Protein AF-A0A399YMW3-F1 (afdb_monomer)

Solvent-accessible surface area (backbone atoms only — not comparable to full-atom values): 4317 Å² total; per-residue (Å²): 119,50,74,36,89,98,42,47,29,41,79,52,98,84,28,35,31,28,72,84,60,50,78,94,81,53,69,68,50,77,37,48,59,89,35,72,66,40,53,55,48,38,69,77,37,62,78,49,53,49,53,54,67,75,44,80,27,29,36,44,62,57,98,89,43,36,36,27,37,34,69,78,131

Foldseek 3Di:
DDDFPPFDWDQDPNATETPPDDPVPADADEDEPPDPVVVVVCVVPVSCVRQCVVDQWYWDADPNHIYIYDYDD

Structure (mmCIF, N/CA/C/O backbone):
data_AF-A0A399YMW3-F1
#
_entry.id   AF-A0A399YMW3-F1
#
loop_
_atom_site.group_PDB
_atom_site.id
_atom_site.type_symbol
_atom_site.label_atom_id
_atom_site.label_alt_id
_atom_site.label_comp_id
_atom_site.label_asym_id
_atom_site.label_entity_id
_atom_site.label_seq_id
_atom_site.pdbx_PDB_ins_code
_atom_site.Cartn_x
_atom_site.Cartn_y
_atom_site.Cartn_z
_atom_site.occupancy
_atom_site.B_iso_or_equiv
_atom_site.auth_seq_id
_atom_site.auth_comp_id
_atom_site.auth_asym_id
_atom_site.auth_atom_id
_atom_site.pdbx_PDB_model_num
ATOM 1 N N . MET A 1 1 ? 5.300 -16.037 -0.723 1.00 93.50 1 MET A N 1
ATOM 2 C CA . MET A 1 1 ? 4.499 -15.235 -1.673 1.00 93.50 1 MET A CA 1
ATOM 3 C C . MET A 1 1 ? 3.029 -15.487 -1.382 1.00 93.50 1 MET A C 1
ATOM 5 O O . MET A 1 1 ? 2.702 -16.607 -1.006 1.00 93.50 1 MET A O 1
ATOM 9 N N . LYS A 1 2 ? 2.171 -14.474 -1.502 1.00 97.69 2 LYS A N 1
ATOM 10 C CA . LYS A 1 2 ? 0.710 -14.592 -1.367 1.00 97.69 2 LYS A CA 1
ATOM 11 C C . LYS A 1 2 ? 0.045 -14.004 -2.610 1.00 97.69 2 LYS A C 1
ATOM 13 O O . LYS A 1 2 ? 0.613 -13.104 -3.217 1.00 97.69 2 LYS A O 1
ATOM 18 N N . HIS A 1 3 ? -1.140 -14.487 -2.955 1.00 98.00 3 HIS A N 1
ATOM 19 C CA . HIS A 1 3 ? -1.959 -13.913 -4.020 1.00 98.00 3 HIS A CA 1
ATOM 20 C C . HIS A 1 3 ? -3.253 -13.381 -3.418 1.00 98.00 3 HIS A C 1
ATOM 22 O O . HIS A 1 3 ? -3.823 -14.020 -2.534 1.00 98.00 3 HIS A O 1
ATOM 28 N N . ALA A 1 4 ? -3.705 -12.224 -3.890 1.00 98.06 4 ALA A N 1
ATOM 29 C CA . ALA A 1 4 ? -4.998 -11.675 -3.515 1.00 98.06 4 ALA A CA 1
ATOM 30 C C . ALA A 1 4 ? -5.604 -10.946 -4.714 1.00 98.06 4 ALA A C 1
ATOM 32 O O . ALA A 1 4 ? -5.116 -9.901 -5.139 1.00 98.06 4 ALA A O 1
ATOM 33 N N . GLY A 1 5 ? -6.666 -11.524 -5.277 1.00 96.25 5 GLY A N 1
ATOM 34 C CA . GLY A 1 5 ? -7.211 -11.084 -6.557 1.00 96.25 5 GLY A CA 1
ATOM 35 C C . GLY A 1 5 ? -6.213 -11.231 -7.700 1.00 96.25 5 GLY A C 1
ATOM 36 O O . GLY A 1 5 ? -5.671 -12.307 -7.912 1.00 96.25 5 GLY A O 1
ATOM 37 N N . ASP A 1 6 ? -5.983 -10.139 -8.418 1.00 96.81 6 ASP A N 1
ATOM 38 C CA . ASP A 1 6 ? -5.072 -10.004 -9.559 1.00 96.81 6 ASP A CA 1
ATOM 39 C C . ASP A 1 6 ? -3.619 -9.699 -9.149 1.00 96.81 6 ASP A C 1
ATOM 41 O O . ASP A 1 6 ? -2.762 -9.498 -10.008 1.00 96.81 6 ASP A O 1
ATOM 45 N N . LYS A 1 7 ? -3.324 -9.662 -7.844 1.00 98.31 7 LYS A N 1
ATOM 46 C CA . LYS A 1 7 ? -2.022 -9.247 -7.309 1.00 98.31 7 LYS A CA 1
ATOM 47 C C . LYS A 1 7 ? -1.249 -10.386 -6.673 1.00 98.31 7 LYS A C 1
ATOM 49 O O . LYS A 1 7 ? -1.818 -11.248 -5.996 1.00 98.31 7 LYS A O 1
ATOM 54 N N . ALA A 1 8 ? 0.071 -10.314 -6.812 1.00 98.56 8 ALA A N 1
ATOM 55 C CA . ALA A 1 8 ? 1.023 -11.158 -6.107 1.00 98.56 8 ALA A CA 1
ATOM 56 C C . ALA A 1 8 ? 1.844 -10.310 -5.128 1.00 98.56 8 ALA A C 1
ATOM 58 O O . ALA A 1 8 ? 2.350 -9.248 -5.479 1.00 98.56 8 ALA A O 1
ATOM 59 N N . PHE A 1 9 ? 1.991 -10.795 -3.898 1.00 98.75 9 PHE A N 1
ATOM 60 C CA . PHE A 1 9 ? 2.671 -10.103 -2.809 1.00 98.75 9 PHE A CA 1
ATOM 61 C C . PHE A 1 9 ? 3.875 -10.901 -2.309 1.00 98.75 9 PHE A C 1
ATOM 63 O O . PHE A 1 9 ? 3.800 -12.113 -2.053 1.00 98.75 9 PHE A O 1
ATOM 70 N N . ILE A 1 10 ? 4.982 -10.198 -2.095 1.00 98.44 10 ILE A N 1
ATOM 71 C CA . ILE A 1 10 ? 6.196 -10.710 -1.461 1.00 98.44 10 ILE A CA 1
ATOM 72 C C . ILE A 1 10 ? 6.471 -9.931 -0.175 1.00 98.44 10 ILE A C 1
ATOM 74 O O . ILE A 1 10 ? 6.353 -8.712 -0.144 1.00 98.44 10 ILE A O 1
ATOM 78 N N . LEU A 1 11 ? 6.822 -10.634 0.901 1.00 97.88 11 LEU A N 1
ATOM 79 C CA . LEU A 1 11 ? 7.181 -9.989 2.160 1.00 97.88 11 LEU A CA 1
ATOM 80 C C . LEU A 1 11 ? 8.598 -9.411 2.046 1.00 97.88 11 LEU A C 1
ATOM 82 O O . LEU A 1 11 ? 9.545 -10.158 1.796 1.00 97.88 11 LEU A O 1
ATOM 86 N N . ARG A 1 12 ? 8.748 -8.099 2.239 1.00 96.25 12 ARG A N 1
ATOM 87 C CA . ARG A 1 12 ? 10.037 -7.393 2.260 1.00 96.25 12 ARG A CA 1
ATOM 88 C C . ARG A 1 12 ? 10.111 -6.540 3.515 1.00 96.25 12 ARG A C 1
ATOM 90 O O . ARG A 1 12 ? 9.256 -5.689 3.720 1.00 96.25 12 ARG A O 1
ATOM 97 N N . ASN A 1 13 ? 11.115 -6.771 4.360 1.00 94.00 13 ASN A N 1
ATOM 98 C CA . ASN A 1 13 ? 11.337 -5.992 5.588 1.00 94.00 13 ASN A CA 1
ATOM 99 C C . ASN A 1 13 ? 10.066 -5.832 6.456 1.00 94.00 13 ASN A C 1
ATOM 101 O O . ASN A 1 13 ? 9.795 -4.756 6.982 1.00 94.00 13 ASN A O 1
ATOM 105 N N . GLY A 1 14 ? 9.253 -6.892 6.563 1.00 95.19 14 GLY A N 1
ATOM 106 C CA . GLY A 1 14 ? 8.004 -6.881 7.337 1.00 95.19 14 GLY A CA 1
ATOM 107 C C . GLY A 1 14 ? 6.797 -6.222 6.652 1.00 95.19 14 GLY A C 1
ATOM 108 O O . GLY A 1 14 ? 5.745 -6.118 7.273 1.00 95.19 14 GLY A O 1
ATOM 109 N N . VAL A 1 15 ? 6.913 -5.805 5.388 1.00 97.56 15 VAL A N 1
ATOM 110 C CA . VAL A 1 15 ? 5.823 -5.219 4.592 1.00 97.56 15 VAL A CA 1
ATOM 111 C C . VAL A 1 15 ? 5.467 -6.161 3.446 1.00 97.56 15 VAL A C 1
ATOM 113 O O . VAL A 1 15 ? 6.342 -6.606 2.701 1.00 97.56 15 VAL A O 1
ATOM 116 N N . TRP A 1 16 ? 4.188 -6.500 3.293 1.00 98.38 16 TRP A N 1
ATOM 117 C CA . TRP A 1 16 ? 3.720 -7.246 2.126 1.00 98.38 16 TRP A CA 1
ATOM 118 C C . TRP A 1 16 ? 3.676 -6.318 0.917 1.00 98.38 16 TRP A C 1
ATOM 120 O O . TRP A 1 16 ? 2.888 -5.384 0.880 1.00 98.38 16 TRP A O 1
ATOM 130 N N . THR A 1 17 ? 4.520 -6.561 -0.077 1.00 98.62 17 THR A N 1
ATOM 131 C CA . THR A 1 17 ? 4.700 -5.672 -1.229 1.00 98.62 17 THR A CA 1
ATOM 132 C C . THR A 1 17 ? 4.178 -6.332 -2.498 1.00 98.62 17 THR A C 1
ATOM 134 O O . THR A 1 17 ? 4.634 -7.421 -2.854 1.00 98.62 17 THR A O 1
ATOM 137 N N . ASP A 1 18 ? 3.242 -5.673 -3.179 1.00 98.69 18 ASP A N 1
ATOM 138 C CA . ASP A 1 18 ? 2.811 -6.010 -4.538 1.00 98.69 18 ASP A CA 1
ATOM 139 C C . ASP A 1 18 ? 4.028 -6.047 -5.468 1.00 98.69 18 ASP A C 1
ATOM 141 O O . ASP A 1 18 ? 4.833 -5.115 -5.502 1.00 98.69 18 ASP A O 1
ATOM 145 N N . THR A 1 19 ? 4.188 -7.137 -6.214 1.00 98.44 19 THR A N 1
ATOM 146 C CA . THR A 1 19 ? 5.334 -7.343 -7.108 1.00 98.44 19 THR A CA 1
ATOM 147 C C . THR A 1 19 ? 5.447 -6.305 -8.224 1.00 98.44 19 THR A C 1
ATOM 149 O O . THR A 1 19 ? 6.514 -6.199 -8.823 1.00 98.44 19 THR A O 1
ATOM 152 N N . THR A 1 20 ? 4.395 -5.524 -8.495 1.00 98.44 20 THR A N 1
ATOM 153 C CA . THR A 1 20 ? 4.440 -4.417 -9.463 1.00 98.44 20 THR A CA 1
ATOM 154 C C . THR A 1 20 ? 4.952 -3.101 -8.869 1.00 98.44 20 THR A C 1
ATOM 156 O O . THR A 1 20 ? 5.114 -2.129 -9.606 1.00 98.44 20 THR A O 1
ATOM 159 N N . PHE A 1 21 ? 5.183 -3.025 -7.554 1.00 98.56 21 PHE A N 1
ATOM 160 C CA . PHE A 1 21 ? 5.778 -1.851 -6.921 1.00 98.56 21 PHE A CA 1
ATOM 161 C C . PHE A 1 21 ? 7.256 -1.728 -7.301 1.00 98.56 21 PHE A C 1
ATOM 163 O O . PHE A 1 21 ? 8.036 -2.660 -7.102 1.00 98.56 21 PHE A O 1
ATOM 170 N N . VAL A 1 22 ? 7.641 -0.560 -7.820 1.00 97.75 22 VAL A N 1
ATOM 171 C CA . VAL A 1 22 ? 9.025 -0.238 -8.192 1.00 97.75 22 VAL A CA 1
ATOM 172 C C . VAL A 1 22 ? 9.524 0.886 -7.275 1.00 97.75 22 VAL A C 1
ATOM 174 O O . VAL A 1 22 ? 9.210 2.050 -7.542 1.00 97.75 22 VAL A O 1
ATOM 177 N N . PRO A 1 23 ? 10.268 0.570 -6.195 1.00 95.62 23 PRO A N 1
ATOM 178 C CA . PRO A 1 23 ? 10.661 1.541 -5.170 1.00 95.62 23 PRO A CA 1
ATOM 179 C C . PRO A 1 23 ? 11.437 2.745 -5.714 1.00 95.62 23 PRO A C 1
ATOM 181 O O . PRO A 1 23 ? 11.312 3.846 -5.193 1.00 95.62 23 PRO A O 1
ATOM 184 N N . GLU A 1 24 ? 12.214 2.558 -6.781 1.00 97.19 24 GLU A N 1
ATOM 185 C CA . GLU A 1 24 ? 13.024 3.614 -7.396 1.00 97.19 24 GLU A CA 1
ATOM 186 C C . GLU A 1 24 ? 12.198 4.567 -8.277 1.00 97.19 24 GLU A C 1
ATOM 188 O O . GLU A 1 24 ? 12.698 5.610 -8.692 1.00 97.19 24 GLU A O 1
ATOM 193 N N . LYS A 1 25 ? 10.948 4.205 -8.603 1.00 97.50 25 LYS A N 1
ATOM 194 C CA . LYS A 1 25 ? 10.076 4.952 -9.528 1.00 97.50 25 LYS A CA 1
ATOM 195 C C . LYS A 1 25 ? 8.766 5.425 -8.902 1.00 97.50 25 LYS A C 1
ATOM 197 O O . LYS A 1 25 ? 8.058 6.209 -9.527 1.00 97.50 25 LYS A O 1
ATOM 202 N N . MET A 1 26 ? 8.411 4.928 -7.720 1.00 98.31 26 MET A N 1
ATOM 203 C CA . MET A 1 26 ? 7.109 5.159 -7.097 1.00 98.31 26 MET A CA 1
ATOM 204 C C . MET A 1 26 ? 7.269 5.689 -5.674 1.00 98.31 26 MET A C 1
ATOM 206 O O . MET A 1 26 ? 8.075 5.188 -4.896 1.00 98.31 26 MET A O 1
ATOM 210 N N . THR A 1 27 ? 6.441 6.664 -5.310 1.00 97.81 27 THR A N 1
ATOM 211 C CA . THR A 1 27 ? 6.257 7.103 -3.921 1.00 97.81 27 THR A CA 1
ATOM 212 C C . THR A 1 27 ? 4.933 6.561 -3.400 1.00 97.81 27 THR A C 1
ATOM 214 O O . THR A 1 27 ? 3.959 6.497 -4.148 1.00 97.81 27 THR A O 1
ATOM 217 N N . THR A 1 28 ? 4.892 6.157 -2.129 1.00 98.19 28 THR A N 1
ATOM 218 C CA . THR A 1 28 ? 3.678 5.610 -1.523 1.00 98.19 28 THR A CA 1
ATOM 219 C C . THR A 1 28 ? 2.750 6.711 -1.013 1.00 98.19 28 THR A C 1
ATOM 221 O O . THR A 1 28 ? 3.159 7.628 -0.299 1.00 98.19 28 THR A O 1
ATOM 224 N N . THR A 1 29 ? 1.463 6.590 -1.331 1.00 98.00 29 THR A N 1
ATOM 225 C CA . THR A 1 29 ? 0.385 7.265 -0.610 1.00 98.00 29 THR A CA 1
ATOM 226 C C . THR A 1 29 ? 0.093 6.467 0.654 1.00 98.00 29 THR A C 1
ATOM 228 O O . THR A 1 29 ? -0.452 5.364 0.598 1.00 98.00 29 THR A O 1
ATOM 231 N N . LYS A 1 30 ? 0.495 7.012 1.802 1.00 97.50 30 LYS A N 1
ATOM 232 C CA . LYS A 1 30 ? 0.319 6.354 3.097 1.00 97.50 30 LYS A CA 1
ATOM 233 C C . LYS A 1 30 ? -1.119 6.483 3.578 1.00 97.50 30 LYS A C 1
ATOM 235 O O . LYS A 1 30 ? -1.681 7.575 3.566 1.00 97.50 30 LYS A O 1
ATOM 240 N N . ILE A 1 31 ? -1.680 5.370 4.028 1.00 96.94 31 ILE A N 1
ATOM 241 C CA . ILE A 1 31 ? -3.010 5.278 4.618 1.00 96.94 31 ILE A CA 1
ATOM 242 C C . ILE A 1 31 ? -2.851 4.559 5.952 1.00 96.94 31 ILE A C 1
ATOM 244 O O . ILE A 1 31 ? -2.423 3.407 6.008 1.00 96.94 31 ILE A O 1
ATOM 248 N N . GLN A 1 32 ? -3.200 5.235 7.040 1.00 95.88 32 GLN A N 1
ATOM 249 C CA . GLN A 1 32 ? -3.116 4.631 8.362 1.00 95.88 32 GLN A CA 1
ATOM 250 C C . GLN A 1 32 ? -4.212 3.575 8.531 1.00 95.88 32 GLN A C 1
ATOM 252 O O . GLN A 1 32 ? -5.392 3.858 8.302 1.00 95.88 32 GLN A O 1
ATOM 257 N N . PHE A 1 33 ? -3.831 2.373 8.960 1.00 94.25 33 PHE A N 1
ATOM 258 C CA . PHE A 1 33 ? -4.764 1.296 9.271 1.00 94.25 33 PHE A CA 1
ATOM 259 C C . PHE A 1 33 ? -5.821 1.750 10.288 1.00 94.25 33 PHE A C 1
ATOM 261 O O . PHE A 1 33 ? -5.502 2.404 11.281 1.00 94.25 33 PHE A O 1
ATOM 268 N N . GLY A 1 34 ? -7.088 1.424 10.022 1.00 93.12 34 GLY A N 1
ATOM 269 C CA . GLY A 1 34 ? -8.212 1.771 10.898 1.00 93.12 34 GLY A CA 1
ATOM 270 C C . GLY A 1 34 ? -8.576 3.262 10.947 1.00 93.12 34 GLY A C 1
ATOM 271 O O . GLY A 1 34 ? -9.457 3.640 1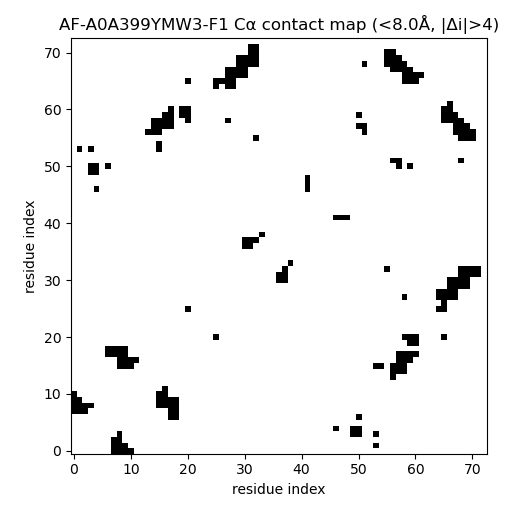1.714 1.00 93.12 34 GLY A O 1
ATOM 272 N N . SER A 1 35 ? -7.929 4.121 10.154 1.00 96.19 35 SER A N 1
ATOM 273 C CA . SER A 1 35 ? -8.341 5.524 10.012 1.00 96.19 35 SER A CA 1
ATOM 274 C C . SER A 1 35 ? -9.657 5.658 9.236 1.00 96.19 35 SER A C 1
ATOM 276 O O . SER A 1 35 ? -10.056 4.753 8.503 1.00 96.19 35 SER A O 1
ATOM 278 N N . GLN A 1 36 ? -10.312 6.820 9.326 1.00 97.62 36 GLN A N 1
ATOM 279 C CA . GLN A 1 36 ? -11.501 7.104 8.513 1.00 97.62 36 GLN A CA 1
ATOM 280 C C . GLN A 1 36 ? -11.202 6.958 7.011 1.00 97.62 36 GLN A C 1
ATOM 282 O O . GLN A 1 36 ? -11.933 6.277 6.301 1.00 97.62 36 GLN A O 1
ATOM 287 N N . GLN A 1 37 ? -10.064 7.492 6.552 1.00 96.88 37 GLN A N 1
ATOM 288 C CA . GLN A 1 37 ? -9.620 7.372 5.160 1.00 96.88 37 GLN A CA 1
ATOM 289 C C . GLN A 1 37 ? -9.458 5.910 4.719 1.00 96.88 37 GLN A C 1
ATOM 291 O O . GLN A 1 37 ? -9.788 5.571 3.584 1.00 96.88 37 GLN A O 1
ATOM 296 N N . TYR A 1 38 ? -8.952 5.041 5.599 1.00 97.00 38 TYR A N 1
ATOM 297 C CA . TYR A 1 38 ? -8.833 3.612 5.321 1.00 97.00 38 TYR A CA 1
ATOM 298 C C . TYR A 1 38 ? -10.203 2.988 5.040 1.00 97.00 38 TYR A C 1
ATOM 300 O O . TYR A 1 38 ? -10.377 2.346 4.006 1.00 97.00 38 TYR A O 1
ATOM 308 N N . PHE A 1 39 ? -11.186 3.219 5.911 1.00 97.19 39 PHE A N 1
ATOM 309 C CA . PHE A 1 39 ? -12.531 2.678 5.717 1.00 97.19 39 PHE A CA 1
ATOM 310 C C . PHE A 1 39 ? -13.240 3.286 4.502 1.00 97.19 39 PHE A C 1
ATOM 312 O O . PHE A 1 39 ? -13.848 2.547 3.729 1.00 97.19 39 PHE A O 1
ATOM 319 N N . ASP A 1 40 ? -13.101 4.595 4.280 1.00 98.25 40 ASP A N 1
ATOM 320 C CA . ASP A 1 40 ? -13.702 5.283 3.134 1.00 98.25 40 ASP A CA 1
ATOM 321 C C . ASP A 1 40 ? -13.177 4.733 1.803 1.00 98.25 40 ASP A C 1
ATOM 323 O O . ASP A 1 40 ? -13.955 4.510 0.875 1.00 98.25 40 ASP A O 1
ATOM 327 N N . LEU A 1 41 ? -11.866 4.486 1.701 1.00 97.06 41 LEU A N 1
ATOM 328 C CA . LEU A 1 41 ? -11.258 3.924 0.494 1.00 97.06 41 LEU A CA 1
ATOM 329 C C . LEU A 1 41 ? -11.673 2.471 0.265 1.00 97.06 41 LEU A C 1
ATOM 331 O O . LEU A 1 41 ? -11.943 2.099 -0.873 1.00 97.06 41 LEU A O 1
ATOM 335 N N . LEU A 1 42 ? -11.768 1.652 1.315 1.00 97.50 42 LEU A N 1
ATOM 336 C CA . LEU A 1 42 ? -12.222 0.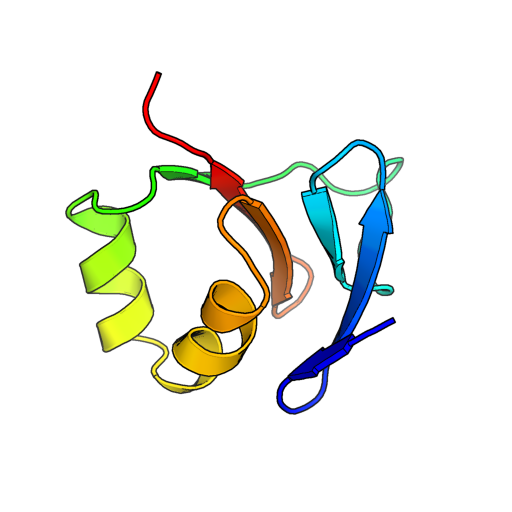263 1.176 1.00 97.50 42 LEU A CA 1
ATOM 337 C C . LEU A 1 42 ? -13.713 0.146 0.844 1.00 97.50 42 LEU A C 1
ATOM 339 O O . LEU A 1 42 ? -14.117 -0.827 0.206 1.00 97.50 42 LEU A O 1
ATOM 343 N N . ALA A 1 43 ? -14.523 1.126 1.246 1.00 98.12 43 ALA A N 1
ATOM 344 C CA . ALA A 1 43 ? -15.918 1.225 0.830 1.00 98.12 43 ALA A CA 1
ATOM 345 C C . ALA A 1 43 ? -16.042 1.639 -0.648 1.00 98.12 43 ALA A C 1
ATOM 347 O O . ALA A 1 43 ? -16.879 1.099 -1.368 1.00 98.12 43 ALA A O 1
ATOM 348 N N . GLN A 1 44 ? -15.191 2.563 -1.111 1.00 98.06 44 GLN A N 1
ATOM 349 C CA . GLN A 1 44 ? -15.146 3.015 -2.510 1.00 98.06 44 GLN A CA 1
ATOM 350 C C . GLN A 1 44 ? -14.540 1.976 -3.461 1.00 98.06 44 GLN A C 1
ATOM 352 O O . GLN A 1 44 ? -14.942 1.896 -4.621 1.00 98.06 44 GLN A O 1
ATOM 357 N N . HIS A 1 45 ? -13.605 1.165 -2.965 1.00 97.56 45 HIS A N 1
ATOM 358 C CA . HIS A 1 45 ? -12.893 0.139 -3.722 1.00 97.56 45 HIS A CA 1
ATOM 359 C C . HIS A 1 45 ? -13.000 -1.226 -3.023 1.00 97.56 45 HIS A C 1
ATOM 361 O O . HIS A 1 45 ? -12.031 -1.691 -2.410 1.00 97.56 45 HIS A O 1
ATOM 367 N N . PRO A 1 46 ? -14.165 -1.903 -3.085 1.00 97.56 46 PRO A N 1
ATOM 368 C CA . PRO A 1 46 ? -14.377 -3.168 -2.384 1.00 97.56 46 PRO A CA 1
ATOM 369 C C . PRO A 1 46 ? -13.361 -4.257 -2.745 1.00 97.56 4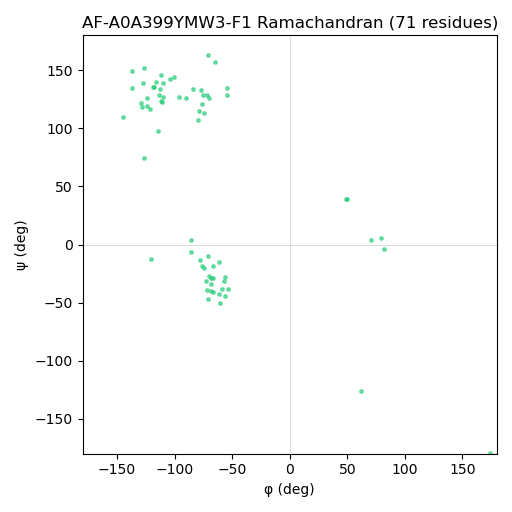6 PRO A C 1
ATOM 371 O O . PRO A 1 46 ? -13.041 -5.116 -1.922 1.00 97.56 46 PRO A O 1
ATOM 374 N N . GLU A 1 47 ? -12.804 -4.224 -3.952 1.00 96.56 47 GLU A N 1
ATOM 375 C CA . GLU A 1 47 ? -11.761 -5.143 -4.379 1.00 96.56 47 GLU A CA 1
ATOM 376 C C . GLU A 1 47 ? -10.444 -4.961 -3.614 1.00 96.56 47 GLU A C 1
ATOM 378 O O . GLU A 1 47 ? -9.660 -5.902 -3.572 1.00 96.56 47 GLU A O 1
ATOM 383 N N . TRP A 1 48 ? -10.202 -3.825 -2.950 1.00 97.94 48 TRP A N 1
ATOM 384 C CA . TRP A 1 48 ? -8.984 -3.597 -2.164 1.00 97.94 48 TRP A CA 1
ATOM 385 C C . TRP A 1 48 ? -8.994 -4.333 -0.825 1.00 97.94 48 TRP A C 1
ATOM 387 O O . TRP A 1 48 ? -7.924 -4.595 -0.273 1.00 97.94 48 TRP A O 1
ATOM 397 N N . ASN A 1 49 ? -10.169 -4.761 -0.345 1.00 97.69 49 ASN A N 1
ATOM 398 C CA . ASN A 1 49 ? -10.294 -5.560 0.878 1.00 97.69 49 ASN A CA 1
ATOM 399 C C . ASN A 1 49 ? -9.409 -6.817 0.825 1.00 97.69 49 ASN A C 1
ATOM 401 O O . ASN A 1 49 ? -8.764 -7.169 1.812 1.00 97.69 49 ASN A O 1
ATOM 405 N N . LYS A 1 50 ? -9.297 -7.458 -0.349 1.00 97.94 50 LYS A N 1
ATOM 406 C CA . LYS A 1 50 ? -8.432 -8.635 -0.529 1.00 97.94 50 LYS A CA 1
ATOM 407 C C . LYS A 1 50 ? -6.942 -8.287 -0.428 1.00 97.94 50 LYS A C 1
ATOM 409 O O . LYS A 1 50 ? -6.176 -9.097 0.080 1.00 97.94 50 LYS A O 1
ATOM 414 N N . TYR A 1 51 ? -6.528 -7.096 -0.871 1.00 98.31 51 TYR A N 1
ATOM 415 C CA . TYR A 1 51 ? -5.128 -6.657 -0.826 1.00 98.31 51 TYR A CA 1
ATOM 416 C C . TYR A 1 51 ? -4.691 -6.373 0.610 1.00 98.31 51 TYR A C 1
ATOM 418 O O . TYR A 1 51 ? -3.650 -6.854 1.048 1.00 98.31 51 TYR A O 1
ATOM 426 N N . VAL A 1 52 ? -5.505 -5.633 1.366 1.00 96.81 52 VAL A N 1
ATOM 427 C CA . VAL A 1 52 ? -5.171 -5.258 2.749 1.00 96.81 52 VAL A CA 1
ATOM 428 C C . VAL A 1 52 ? -5.317 -6.424 3.732 1.00 96.81 52 VAL A C 1
ATOM 430 O O . VAL A 1 52 ? -4.677 -6.420 4.774 1.00 96.81 52 VAL A O 1
ATOM 433 N N . ALA A 1 53 ? -6.076 -7.471 3.388 1.00 96.25 53 ALA A N 1
ATOM 434 C CA . ALA A 1 53 ? -6.167 -8.699 4.185 1.00 96.25 53 ALA A CA 1
ATOM 435 C C . ALA A 1 53 ? -4.885 -9.561 4.155 1.00 96.25 53 ALA A C 1
ATOM 437 O O . ALA A 1 53 ? -4.760 -10.528 4.908 1.00 96.25 53 ALA A O 1
ATOM 438 N N . VAL A 1 54 ? -3.916 -9.242 3.287 1.00 96.69 54 VAL A N 1
ATOM 439 C CA . VAL A 1 54 ? -2.666 -10.010 3.150 1.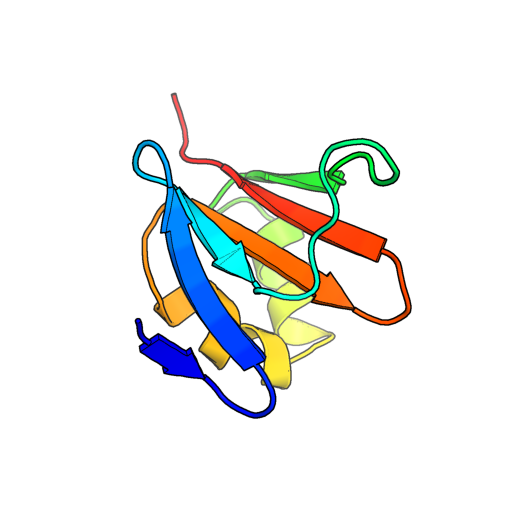00 96.69 54 VAL A CA 1
ATOM 440 C C . VAL A 1 54 ? -1.786 -9.903 4.409 1.00 96.69 54 VAL A C 1
ATOM 442 O O . VAL A 1 54 ? -1.059 -10.860 4.725 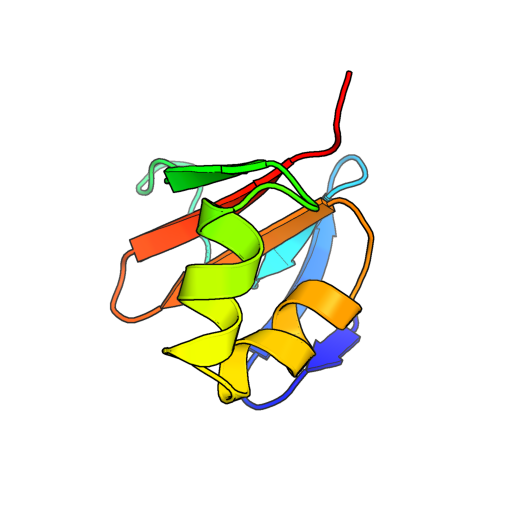1.00 96.69 54 VAL A O 1
ATOM 445 N N . GLY A 1 55 ? -1.872 -8.789 5.145 1.00 93.56 55 GLY A N 1
ATOM 446 C CA . GLY A 1 55 ? -1.217 -8.566 6.436 1.00 93.56 55 GLY A CA 1
ATOM 447 C C . GLY A 1 55 ? -1.397 -7.133 6.954 1.00 93.56 55 GLY A C 1
ATOM 448 O O . GLY A 1 55 ? -2.014 -6.307 6.299 1.00 93.56 55 GLY A O 1
ATOM 449 N N . GLU A 1 56 ? -0.826 -6.826 8.120 1.00 90.19 56 GLU A N 1
ATOM 450 C CA . GLU A 1 56 ? -1.004 -5.523 8.794 1.00 90.19 56 GLU A CA 1
ATOM 451 C C . GLU A 1 56 ? -0.342 -4.341 8.065 1.00 90.19 56 GLU A C 1
ATOM 453 O O . GLU A 1 56 ? -0.809 -3.208 8.155 1.00 90.19 56 GLU A O 1
ATOM 458 N N . ARG A 1 57 ? 0.750 -4.600 7.331 1.00 96.00 57 ARG A N 1
ATOM 459 C CA . ARG A 1 57 ? 1.471 -3.608 6.521 1.00 96.00 57 ARG A CA 1
ATOM 460 C C . ARG A 1 57 ? 1.548 -4.086 5.083 1.00 96.00 57 ARG A C 1
ATOM 462 O O . ARG A 1 57 ? 2.136 -5.139 4.814 1.00 96.00 57 ARG A O 1
ATOM 469 N N . VAL A 1 58 ? 0.972 -3.315 4.165 1.00 98.19 58 VAL A N 1
ATOM 470 C CA . VAL A 1 58 ? 0.823 -3.705 2.757 1.00 98.19 58 VAL A CA 1
ATOM 471 C C . VAL A 1 58 ? 1.150 -2.533 1.843 1.00 98.19 58 VAL A C 1
ATOM 473 O O . VAL A 1 58 ? 0.656 -1.436 2.069 1.00 98.19 58 VAL A O 1
ATOM 476 N N . ILE A 1 59 ? 1.929 -2.777 0.790 1.00 98.62 59 ILE A N 1
ATOM 477 C CA . ILE A 1 59 ? 2.076 -1.879 -0.357 1.00 98.62 59 ILE A CA 1
ATOM 478 C C . ILE A 1 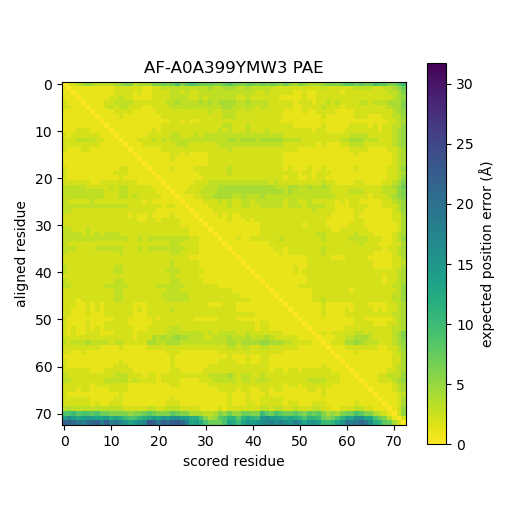59 ? 1.398 -2.530 -1.560 1.00 98.62 59 ILE A C 1
ATOM 480 O O . ILE A 1 59 ? 1.726 -3.669 -1.894 1.00 98.62 59 ILE A O 1
ATOM 484 N N . PHE A 1 60 ? 0.483 -1.823 -2.222 1.00 98.69 60 PHE A N 1
ATOM 485 C CA . PHE A 1 60 ? -0.171 -2.285 -3.450 1.00 98.69 60 PHE A CA 1
ATOM 486 C C . PHE A 1 60 ? -0.265 -1.174 -4.496 1.00 98.69 60 PHE A C 1
ATOM 488 O O . PHE A 1 60 ? -0.354 -0.001 -4.143 1.00 98.69 60 PHE A O 1
ATOM 495 N N . VAL A 1 61 ? -0.225 -1.534 -5.785 1.00 98.56 61 VAL A N 1
ATOM 496 C CA . VAL A 1 61 ? -0.244 -0.552 -6.885 1.00 98.56 61 VAL A CA 1
ATOM 497 C C . VAL A 1 61 ? -1.558 -0.619 -7.652 1.00 98.56 61 VAL A C 1
ATOM 499 O O . VAL A 1 61 ? -1.887 -1.656 -8.214 1.00 98.56 61 VAL A O 1
ATOM 502 N N . VAL A 1 62 ? -2.305 0.475 -7.748 1.00 97.94 62 VAL A N 1
ATOM 503 C CA . VAL A 1 62 ? -3.533 0.546 -8.558 1.00 97.94 62 VAL A CA 1
ATOM 504 C C . VAL A 1 62 ? -3.403 1.695 -9.540 1.00 97.94 62 VAL A C 1
ATOM 506 O O . VAL A 1 62 ? -3.091 2.812 -9.145 1.00 97.94 62 VAL A O 1
ATOM 509 N N . ASN A 1 63 ? -3.597 1.412 -10.832 1.00 96.06 63 ASN A N 1
ATOM 510 C CA . ASN A 1 63 ? -3.490 2.400 -11.913 1.00 96.06 63 ASN A CA 1
ATOM 511 C C . ASN A 1 63 ? -2.191 3.234 -11.858 1.00 96.06 63 ASN A C 1
ATOM 513 O O . ASN A 1 63 ? -2.197 4.436 -12.101 1.00 96.06 63 ASN A O 1
ATOM 517 N N . GLY A 1 64 ? -1.071 2.591 -11.505 1.00 96.62 64 GLY A N 1
ATOM 518 C CA . GLY A 1 64 ? 0.245 3.233 -11.386 1.00 96.62 64 GLY A CA 1
ATOM 519 C C . GLY A 1 64 ? 0.500 3.975 -10.068 1.00 96.62 64 GLY A C 1
ATOM 520 O O . GLY A 1 64 ? 1.621 4.427 -9.852 1.00 96.62 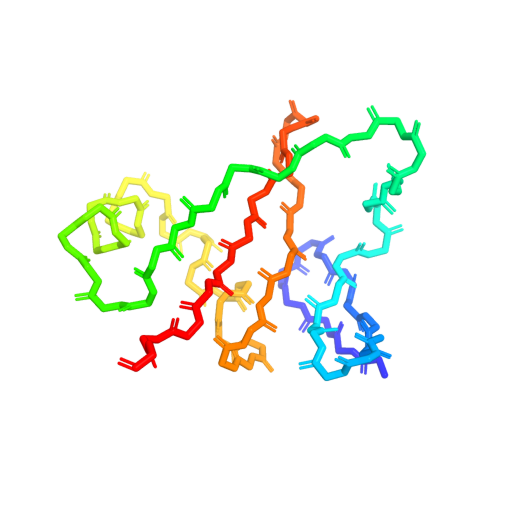64 GLY A O 1
ATOM 521 N N . VAL A 1 65 ? -0.486 4.063 -9.171 1.00 98.06 65 VAL A N 1
ATOM 522 C CA . VAL A 1 65 ? -0.347 4.692 -7.851 1.00 98.06 65 VAL A CA 1
ATOM 523 C C . VAL A 1 65 ? -0.048 3.631 -6.801 1.00 98.06 65 VAL A C 1
ATOM 525 O O . VAL A 1 65 ? -0.780 2.649 -6.686 1.00 98.06 65 VAL A O 1
ATOM 528 N N . ALA A 1 66 ? 1.024 3.823 -6.033 1.00 98.62 66 ALA A N 1
ATOM 529 C CA . ALA A 1 66 ? 1.377 2.949 -4.923 1.00 98.62 66 ALA A CA 1
ATOM 530 C C . ALA A 1 66 ? 0.723 3.440 -3.62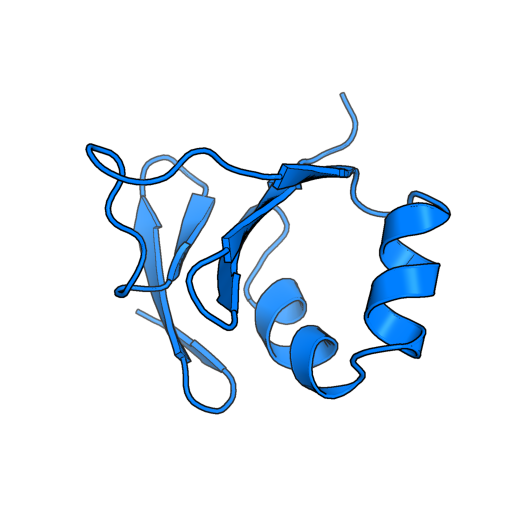7 1.00 98.62 66 ALA A C 1
ATOM 532 O O . ALA A 1 66 ? 0.933 4.578 -3.215 1.00 98.62 66 ALA A O 1
ATOM 533 N N . TYR A 1 67 ? -0.014 2.566 -2.954 1.00 98.56 67 TYR A N 1
ATOM 534 C CA . TYR A 1 67 ? -0.618 2.820 -1.651 1.00 98.56 67 TYR A CA 1
ATOM 535 C C . TYR A 1 67 ? 0.085 1.984 -0.591 1.00 98.56 67 TYR A C 1
ATOM 537 O O . TYR A 1 67 ? 0.382 0.817 -0.837 1.00 98.56 67 TYR A O 1
ATOM 545 N N . GLU A 1 68 ? 0.338 2.563 0.580 1.00 98.31 68 GLU A N 1
ATOM 546 C CA . GLU A 1 68 ? 0.954 1.877 1.718 1.00 98.31 68 GLU A CA 1
ATOM 547 C C . GLU A 1 68 ? 0.027 1.939 2.928 1.00 98.31 68 GLU A C 1
ATOM 549 O O . GLU A 1 68 ? -0.228 3.016 3.466 1.00 98.31 68 GLU A O 1
ATOM 554 N N . ILE A 1 69 ? -0.440 0.778 3.383 1.00 97.75 69 ILE A N 1
ATOM 555 C CA . ILE A 1 69 ? -1.123 0.657 4.666 1.00 97.75 69 ILE A CA 1
ATOM 556 C C . ILE A 1 69 ? -0.070 0.640 5.770 1.00 97.75 69 ILE A C 1
ATOM 558 O O . ILE A 1 69 ? 0.749 -0.284 5.846 1.00 97.75 69 ILE A O 1
ATOM 562 N N . THR A 1 70 ? -0.083 1.667 6.616 1.00 95.44 70 THR A N 1
ATOM 563 C CA . THR A 1 70 ? 0.831 1.794 7.756 1.00 95.44 70 THR A CA 1
ATOM 564 C C . THR A 1 70 ? 0.132 1.397 9.051 1.00 95.44 70 THR A C 1
ATOM 566 O O . THR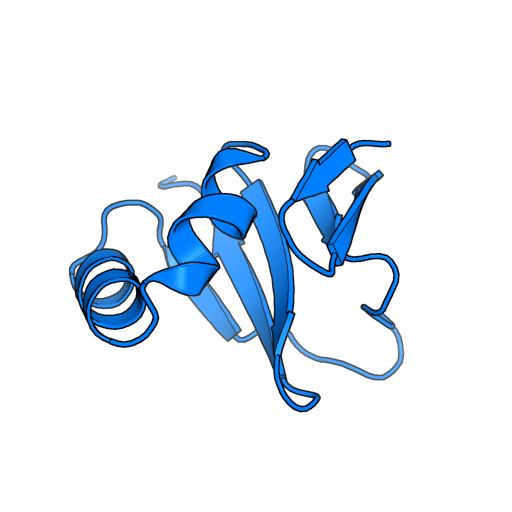 A 1 70 ? -1.047 1.696 9.243 1.00 95.44 70 THR A O 1
ATOM 569 N N . ALA A 1 71 ? 0.868 0.769 9.968 1.00 85.12 71 ALA A N 1
ATOM 570 C CA . ALA A 1 71 ? 0.386 0.539 11.325 1.00 85.12 71 ALA A CA 1
ATOM 571 C C . ALA A 1 71 ? 0.193 1.872 12.073 1.00 85.12 71 ALA A C 1
ATOM 573 O O . ALA A 1 71 ? 0.797 2.888 11.715 1.00 85.12 71 ALA A O 1
ATOM 574 N N . VAL A 1 72 ? -0.655 1.856 13.102 1.00 74.94 72 VAL A N 1
ATOM 575 C CA . VAL A 1 72 ? -0.736 2.941 14.087 1.00 74.94 72 VAL A CA 1
ATOM 576 C C . VAL A 1 72 ? 0.486 2.815 15.000 1.00 74.94 72 VAL A C 1
ATOM 578 O O . VAL A 1 72 ? 0.762 1.715 15.476 1.00 74.94 72 VAL A O 1
ATOM 581 N N . ASN A 1 73 ? 1.237 3.904 15.181 1.00 58.03 73 ASN A N 1
ATOM 582 C CA . ASN A 1 73 ? 2.336 3.966 16.151 1.00 58.03 73 ASN A CA 1
ATOM 583 C C . ASN A 1 73 ? 1.807 4.061 17.582 1.00 58.03 73 ASN A C 1
ATOM 585 O O . ASN A 1 73 ? 0.781 4.756 17.770 1.00 58.03 73 ASN A O 1
#

Sequence (73 aa):
MKHAGDKAFILRNGVWTDTTFVPEKMTTTKIQFGSQQYFDLLAQHPEWNKYVAVGERVIFVVNGVAYEITAVN

Radius of gyration: 11.25 Å; Cα contacts (8 Å, |Δi|>4): 119; chains: 1; bounding box: 29×23×28 Å

Secondary structure (DSSP, 8-state):
-EEETTEEEEEETTEEEETT--TTT--EEEEETTSHHHHHHHHH-GGGHHHHTT-SSEEEEETTEEEEEEPP-

Nearest PDB structures (foldseek):
  2bm1-assembly1_A  TM=4.172E-01  e=3.231E+00  Thermus thermophilus
  4m1o-assembly2_B  TM=3.381E-01  e=3.231E+00  Homo sapiens
  5wha-assembly2_D  TM=3.027E-01  e=2.636E+00  Homo sapiens
  2efg-assembly1_A  TM=3.949E-01  e=8.351E+00  Thermus thermophilus HB8

pLDDT: mean 96.18, std 5.58, range [58.03, 98.75]

Mean predicted aligned error: 2.25 Å